Protein AF-A0A804HK70-F1 (afdb_monomer_lite)

pLDDT: mean 73.05, std 18.56, range [37.66, 95.44]

Secondary structure (DSSP, 8-state):
-------SSHHHHHHHHHHHHHHHHHHHHTTHHHHHHHHHHHHHHHHHHHHHHSSTTS------HHHHHHHHHHHHHHHHHHHHTT-HHHHHHHHHHTT---S-------

Radius of gyration: 32.71 Å; chains: 1; bounding box: 55×37×99 Å

Foldseek 3Di:
DDDPDPPPPPVVVVVVVVVVVVVVVVCVVVCVVVVVVVVVVVVVCCVVCCCVPVPPPPVPPPPDPVVVVVLLVVLVVVLVVCVVVVVVVCNVVSCVVSVVDPPDPPPPPD

Sequence (110 aa):
MMAQSNMFTVADVLSQDELRKKLYQTFKDRGILDTLKTQLRNQLIHELMHPVLSGELQPRSISVEGSSLLIGASNSLVADHLQRCGYEYSLSVFFPESGLAKEKVFLCIF

InterPro domains:
  IPR006594 LIS1 homology motif [PF16045] (75-101)
  IPR006594 LIS1 homology motif [PS50896] (75-102)
  IPR006594 LIS1 homology motif [SM00667] (70-102)
  IPR055289 Centriole and centriolar satellite OFD1 [PTHR39063] (11-106)

Structure (mmCIF, N/CA/C/O backbone):
data_AF-A0A804HK70-F1
#
_entry.id   AF-A0A804HK70-F1
#
loop_
_atom_site.group_PDB
_atom_site.id
_atom_site.type_symbol
_atom_site.label_atom_id
_atom_site.label_alt_id
_atom_site.label_comp_id
_atom_site.label_asym_id
_atom_site.label_entity_id
_atom_site.label_seq_id
_atom_site.pdbx_PDB_ins_code
_atom_site.Cartn_x
_atom_site.Cartn_y
_atom_site.Cartn_z
_atom_site.occupancy
_atom_site.B_iso_or_equiv
_atom_site.auth_seq_id
_atom_site.auth_comp_id
_atom_site.auth_asym_id
_atom_site.auth_atom_id
_atom_site.pdbx_PDB_model_num
ATOM 1 N N . MET A 1 1 ? -19.123 0.609 74.824 1.00 37.66 1 MET A N 1
ATOM 2 C CA . MET A 1 1 ? -19.585 -0.056 73.588 1.00 37.66 1 MET A CA 1
ATOM 3 C C . MET A 1 1 ? -20.020 1.035 72.625 1.00 37.66 1 MET A C 1
ATOM 5 O O . MET A 1 1 ? -20.977 1.730 72.930 1.00 37.66 1 MET A O 1
ATOM 9 N N . MET A 1 2 ? -19.285 1.256 71.536 1.00 44.25 2 MET A N 1
ATOM 10 C CA . MET A 1 2 ? -19.703 2.148 70.451 1.00 44.25 2 MET A CA 1
ATOM 11 C C . MET A 1 2 ? -19.715 1.332 69.165 1.00 44.25 2 MET A C 1
ATOM 13 O O . MET A 1 2 ? -18.677 0.841 68.739 1.00 44.25 2 MET A O 1
ATOM 17 N N . ALA A 1 3 ? -20.894 1.170 68.581 1.00 46.34 3 ALA A N 1
ATOM 18 C CA . ALA A 1 3 ? -21.064 0.697 67.216 1.00 46.34 3 ALA A CA 1
ATOM 19 C C . ALA A 1 3 ? -22.327 1.365 66.659 1.00 46.34 3 ALA A C 1
ATOM 21 O O . ALA A 1 3 ? -23.384 0.752 66.543 1.00 46.34 3 ALA A O 1
ATOM 22 N N . GLN A 1 4 ? -22.233 2.670 66.393 1.00 47.16 4 GLN A N 1
ATOM 23 C CA . GLN A 1 4 ? -23.234 3.378 65.602 1.00 47.16 4 GLN A CA 1
ATOM 24 C C . GLN A 1 4 ? -22.933 3.148 64.116 1.00 47.16 4 GLN A C 1
ATOM 26 O O . GLN A 1 4 ? -22.047 3.759 63.532 1.00 47.16 4 GLN A O 1
ATOM 31 N N . SER A 1 5 ? -23.672 2.190 63.552 1.00 46.16 5 SER A N 1
ATOM 32 C CA . SER A 1 5 ? -24.386 2.294 62.271 1.00 46.16 5 SER A CA 1
ATOM 33 C C . SER A 1 5 ? -23.682 3.001 61.101 1.00 46.16 5 SER A C 1
ATOM 35 O O . SER A 1 5 ? -23.912 4.176 60.832 1.00 46.16 5 SER A O 1
ATOM 37 N N . ASN A 1 6 ? -22.974 2.213 60.287 1.00 50.66 6 ASN A N 1
ATOM 38 C CA . ASN A 1 6 ? -22.518 2.564 58.936 1.00 50.66 6 ASN A CA 1
ATOM 39 C C . ASN A 1 6 ? -23.627 2.356 57.870 1.00 50.66 6 ASN A C 1
ATOM 41 O O . ASN A 1 6 ? -23.377 1.826 56.790 1.00 50.66 6 ASN A O 1
ATOM 45 N N . MET A 1 7 ? -24.880 2.714 58.181 1.00 48.75 7 MET A N 1
ATOM 46 C CA . MET A 1 7 ? -26.063 2.391 57.358 1.00 48.75 7 MET A CA 1
ATOM 47 C C . MET A 1 7 ? -26.587 3.580 56.533 1.00 48.75 7 MET A C 1
ATOM 49 O O . MET A 1 7 ? -27.767 3.632 56.206 1.00 48.75 7 MET A O 1
ATOM 53 N N . PHE A 1 8 ? -25.714 4.537 56.198 1.00 44.94 8 PHE A N 1
ATOM 54 C CA . PHE A 1 8 ? -26.095 5.755 55.469 1.00 44.94 8 PHE A CA 1
ATOM 55 C C . PHE A 1 8 ? -25.502 5.867 54.052 1.00 44.94 8 PHE A C 1
ATOM 57 O O . PHE A 1 8 ? -25.818 6.806 53.338 1.00 44.94 8 PHE A O 1
ATOM 64 N N . THR A 1 9 ? -24.672 4.922 53.595 1.00 51.09 9 THR A N 1
ATOM 65 C CA . THR A 1 9 ? -23.907 5.108 52.342 1.00 51.09 9 THR A CA 1
ATOM 66 C C . THR A 1 9 ? -24.331 4.217 51.173 1.00 51.09 9 THR A C 1
ATOM 68 O O . THR A 1 9 ? -24.044 4.551 50.031 1.00 51.09 9 THR A O 1
ATOM 71 N N . VAL A 1 10 ? -25.054 3.114 51.398 1.00 52.12 10 VAL A N 1
ATOM 72 C CA . VAL A 1 10 ? -25.438 2.188 50.307 1.00 52.12 10 VAL A CA 1
ATOM 73 C C . VAL A 1 10 ? -26.680 2.670 49.540 1.00 52.12 10 VAL A C 1
ATOM 75 O O . VAL A 1 10 ? -26.765 2.482 48.330 1.00 52.12 10 VAL A O 1
ATOM 78 N N . ALA A 1 11 ? -27.621 3.344 50.208 1.00 51.16 11 ALA A N 1
ATOM 79 C CA . ALA A 1 11 ? -28.833 3.872 49.571 1.00 51.16 11 ALA A CA 1
ATOM 80 C C . ALA A 1 11 ? -28.549 5.068 48.640 1.00 51.16 11 ALA A C 1
ATOM 82 O O . ALA A 1 11 ? -29.192 5.216 47.603 1.00 51.16 11 ALA A O 1
ATOM 83 N N . ASP A 1 12 ? -27.552 5.886 48.979 1.00 54.28 12 ASP A N 1
ATOM 84 C CA . ASP A 1 12 ? -27.171 7.065 48.195 1.00 54.28 12 ASP A CA 1
ATOM 85 C C . ASP A 1 12 ? -26.448 6.683 46.888 1.00 54.28 12 ASP A C 1
ATOM 87 O O . ASP A 1 12 ? -26.684 7.263 45.830 1.00 54.28 12 ASP A O 1
ATOM 91 N N . VAL A 1 13 ? -25.653 5.607 46.918 1.00 56.66 13 VAL A N 1
ATOM 92 C CA . VAL A 1 13 ? -24.987 5.046 45.728 1.00 56.66 13 VAL A CA 1
ATOM 93 C C . VAL A 1 13 ? -26.004 4.426 44.758 1.00 56.66 13 VAL A C 1
ATOM 95 O O . VAL A 1 13 ? -25.899 4.633 43.548 1.00 56.66 13 VAL A O 1
ATOM 98 N N . LEU A 1 14 ? -27.033 3.735 45.273 1.00 55.62 14 LEU A N 1
ATOM 99 C CA . LEU A 1 14 ? -28.134 3.211 44.450 1.00 55.62 14 LEU A CA 1
ATOM 100 C C . LEU A 1 14 ? -28.946 4.346 43.793 1.00 55.62 14 LEU A C 1
ATOM 102 O O . LEU A 1 14 ? -29.265 4.258 42.607 1.00 55.62 14 LEU A O 1
ATOM 106 N N . SER A 1 15 ? -29.194 5.442 44.521 1.00 75.25 15 SER A N 1
ATOM 107 C CA . SER A 1 15 ? -29.838 6.665 44.009 1.00 75.25 15 SER A CA 1
ATOM 108 C C . SER A 1 15 ? -29.015 7.342 42.901 1.00 75.25 15 SER A C 1
ATOM 110 O O . SER A 1 15 ? -29.552 7.750 41.866 1.00 75.25 15 SER A O 1
ATOM 112 N N . GLN A 1 16 ? -27.689 7.405 43.060 1.00 82.25 16 GLN A N 1
ATOM 113 C CA . GLN A 1 16 ? -26.795 7.983 42.057 1.00 82.25 16 GLN A CA 1
ATOM 114 C C . GLN A 1 16 ? -26.768 7.162 40.760 1.00 82.25 16 GLN A C 1
ATOM 116 O O . GLN A 1 16 ? -26.786 7.737 39.668 1.00 82.25 16 GLN A O 1
ATOM 121 N N . ASP A 1 17 ? -26.744 5.832 40.850 1.00 83.75 17 ASP A N 1
ATOM 122 C CA . ASP A 1 17 ? -26.769 4.965 39.668 1.00 83.75 17 ASP A CA 1
ATOM 123 C C . ASP A 1 17 ? -28.125 4.977 38.956 1.00 83.75 17 ASP A C 1
ATOM 125 O O . ASP A 1 17 ? -28.170 4.962 37.722 1.00 83.75 17 ASP A O 1
ATOM 129 N N . GLU A 1 18 ? -29.233 5.073 39.690 1.00 82.44 18 GLU A N 1
ATOM 130 C CA . GLU A 1 18 ? -30.555 5.293 39.095 1.00 82.44 18 GLU A CA 1
ATOM 131 C C . GLU A 1 18 ? -30.644 6.646 38.386 1.00 82.44 18 GLU A C 1
ATOM 133 O O . GLU A 1 18 ? -31.132 6.721 37.253 1.00 82.44 18 GLU A O 1
ATOM 138 N N . LEU A 1 19 ? -30.105 7.706 38.992 1.00 84.31 19 LEU A N 1
ATOM 139 C CA . LEU A 1 19 ? -30.024 9.024 38.369 1.00 84.31 19 LEU A CA 1
ATOM 140 C C . LEU A 1 19 ? -29.171 8.991 37.092 1.00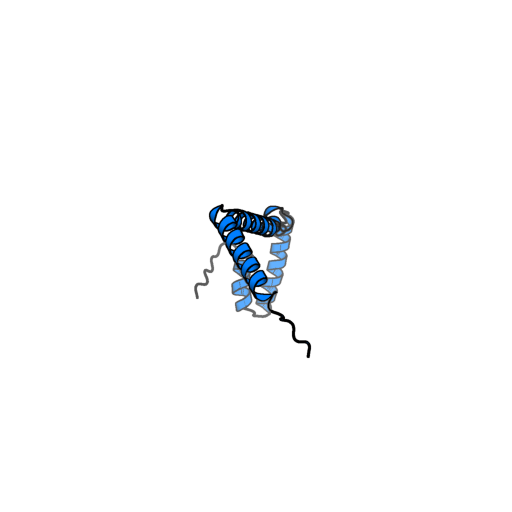 84.31 19 LEU A C 1
ATOM 142 O O . LEU A 1 19 ? -29.598 9.514 36.059 1.00 84.31 19 LEU A O 1
ATOM 146 N N . ARG A 1 20 ? -28.006 8.330 37.124 1.00 85.44 20 ARG A N 1
ATOM 147 C CA . ARG A 1 20 ? -27.143 8.121 35.945 1.00 85.44 20 ARG A CA 1
ATOM 148 C C . ARG A 1 20 ? -27.881 7.375 34.838 1.00 85.44 20 ARG A C 1
ATOM 150 O O . ARG A 1 20 ? -27.842 7.809 33.686 1.00 85.44 20 ARG A O 1
ATOM 157 N N . LYS A 1 21 ? -28.593 6.295 35.175 1.00 88.31 21 LYS A N 1
ATOM 158 C CA . LYS A 1 21 ? -29.408 5.529 34.218 1.00 88.31 21 LYS A CA 1
ATOM 159 C C . LYS A 1 21 ? -30.516 6.388 33.616 1.00 88.31 21 LYS A C 1
ATOM 161 O O . LYS A 1 21 ? -30.704 6.363 32.403 1.00 88.31 21 LYS A O 1
ATOM 166 N N . LYS A 1 22 ? -31.209 7.191 34.428 1.00 87.06 22 LYS A N 1
ATOM 167 C CA . LYS A 1 22 ? -32.295 8.070 33.971 1.00 87.06 22 LYS A CA 1
ATOM 168 C C . LYS A 1 22 ? -31.788 9.202 33.076 1.00 87.06 22 LYS A C 1
ATOM 170 O O . LYS A 1 22 ? -32.418 9.503 32.063 1.00 87.06 22 LYS A O 1
ATOM 175 N N . LEU A 1 23 ? -30.634 9.787 33.400 1.00 87.50 23 LEU A N 1
ATOM 176 C CA . LEU A 1 23 ? -29.942 10.760 32.550 1.00 87.50 23 LEU A CA 1
ATOM 177 C C . LEU A 1 23 ? -29.531 10.132 31.220 1.00 87.50 23 LEU A C 1
ATOM 179 O O . LEU A 1 23 ? -29.870 10.672 30.171 1.00 87.50 23 LEU A O 1
ATOM 183 N N . TYR A 1 24 ? -28.872 8.971 31.250 1.00 86.88 24 TYR A N 1
ATOM 184 C CA . TYR A 1 24 ? -28.475 8.251 30.039 1.00 86.88 24 TYR A CA 1
ATOM 185 C C . TYR A 1 24 ? -29.681 7.916 29.157 1.00 86.88 24 TYR A C 1
ATOM 187 O O . TYR A 1 24 ? -29.648 8.159 27.953 1.00 86.88 24 TYR A O 1
ATOM 195 N N . GLN A 1 25 ? -30.770 7.434 29.760 1.00 87.06 25 GLN A N 1
ATOM 196 C CA . GLN A 1 25 ? -32.010 7.144 29.051 1.00 87.06 25 GLN A CA 1
ATOM 197 C C . GLN A 1 25 ? -32.617 8.414 28.446 1.00 87.06 25 GLN A C 1
ATOM 199 O O . GLN A 1 25 ? -32.956 8.422 27.272 1.00 87.06 25 GLN A O 1
ATOM 204 N N . THR A 1 26 ? -32.635 9.526 29.183 1.00 88.12 26 THR A N 1
ATOM 205 C CA . THR A 1 26 ? -33.122 10.818 28.670 1.00 88.12 26 THR A CA 1
ATOM 206 C C . THR A 1 26 ? -32.269 11.328 27.504 1.00 88.12 26 THR A C 1
ATOM 208 O O . THR A 1 26 ? -32.806 11.830 26.518 1.00 88.12 26 THR A O 1
ATOM 211 N N . PHE A 1 27 ? -30.941 11.193 27.579 1.00 88.12 27 PHE A N 1
ATOM 212 C CA . PHE A 1 27 ? -30.033 11.552 26.484 1.00 88.12 27 PHE A CA 1
ATOM 213 C C . PHE A 1 27 ? -30.196 10.637 25.265 1.00 88.12 27 PHE A C 1
ATOM 215 O O . PHE A 1 27 ? -30.039 11.096 24.131 1.00 88.12 27 PHE A O 1
ATOM 222 N N . LYS A 1 28 ? -30.532 9.364 25.491 1.00 87.81 28 LYS A N 1
ATOM 223 C CA . LYS A 1 28 ? -30.853 8.393 24.445 1.00 87.81 28 LYS A CA 1
ATOM 224 C C . LYS A 1 28 ? -32.183 8.723 23.765 1.00 87.81 28 LYS A C 1
ATOM 226 O O . LYS A 1 28 ? -32.210 8.849 22.549 1.00 87.81 28 LYS A O 1
ATOM 231 N N . ASP A 1 29 ? -33.243 8.949 24.537 1.00 88.12 29 ASP A N 1
ATOM 232 C CA . ASP A 1 29 ? -34.589 9.245 24.027 1.00 88.12 29 ASP A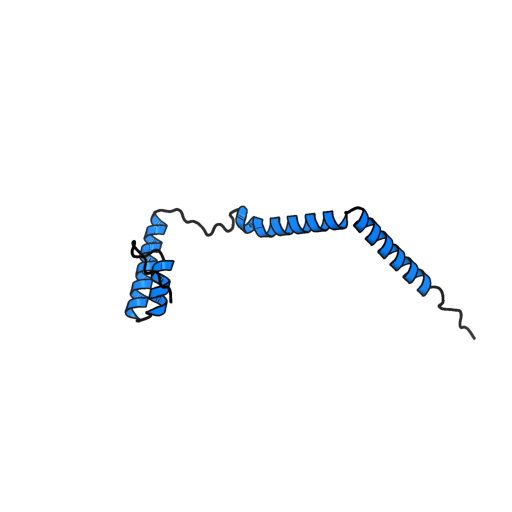 CA 1
ATOM 233 C C . ASP A 1 29 ? -34.641 10.584 23.279 1.00 88.12 29 ASP A C 1
ATOM 235 O O . ASP A 1 29 ? -35.367 10.732 22.300 1.00 88.12 29 ASP A O 1
ATOM 239 N N . ARG A 1 30 ? -33.827 11.562 23.700 1.00 88.56 30 ARG A N 1
ATOM 240 C CA . ARG A 1 30 ? -33.670 12.849 23.004 1.00 88.56 30 ARG A CA 1
ATOM 241 C C . ARG A 1 30 ? -32.737 12.788 21.785 1.00 88.56 30 ARG A C 1
ATOM 243 O O . ARG A 1 30 ? -32.537 13.817 21.147 1.00 88.56 30 ARG A O 1
ATOM 250 N N . GLY A 1 31 ? -32.125 11.639 21.478 1.00 86.12 31 GLY A N 1
ATOM 251 C CA . GLY A 1 31 ? -31.217 11.474 20.331 1.00 86.12 31 GLY A CA 1
ATOM 252 C C . GLY A 1 31 ? -29.867 12.195 20.462 1.00 86.12 31 GLY A C 1
ATOM 253 O O . GLY A 1 31 ? -29.125 12.333 19.486 1.00 86.12 31 GLY A O 1
ATOM 254 N N . ILE A 1 32 ? -29.510 12.650 21.668 1.00 91.12 32 ILE A N 1
ATOM 255 C CA . ILE A 1 32 ? -28.249 13.362 21.934 1.00 91.12 32 ILE A CA 1
ATOM 256 C C . ILE A 1 32 ? -27.066 12.404 21.773 1.00 91.12 32 ILE A C 1
ATOM 258 O O . ILE A 1 32 ? -26.048 12.771 21.188 1.00 91.12 32 ILE A O 1
ATOM 262 N N . LEU A 1 33 ? -27.220 11.153 22.220 1.00 89.00 33 LEU A N 1
ATOM 263 C CA . LEU A 1 33 ? -26.200 10.120 22.023 1.00 89.00 33 LEU A CA 1
ATOM 264 C C . LEU A 1 33 ? -25.963 9.819 20.541 1.00 89.00 33 LEU A C 1
ATOM 266 O O . LEU A 1 33 ? -24.823 9.609 20.141 1.00 89.00 33 LEU A O 1
ATOM 270 N N . ASP A 1 34 ? -27.009 9.808 19.719 1.00 89.44 34 ASP A N 1
ATOM 271 C CA . ASP A 1 34 ? -26.875 9.530 18.286 1.00 89.44 34 ASP A CA 1
ATOM 272 C C . ASP A 1 34 ? -26.279 10.715 17.526 1.00 89.44 34 ASP A C 1
ATOM 274 O O . ASP A 1 34 ? -25.443 10.527 16.638 1.00 89.44 34 ASP A O 1
ATOM 278 N N . THR A 1 35 ? -26.602 11.938 17.949 1.00 90.50 35 THR A N 1
ATOM 279 C CA . THR A 1 35 ? -25.947 13.156 17.453 1.00 90.50 35 THR A CA 1
ATOM 280 C C . THR A 1 35 ? -24.456 13.145 17.791 1.00 90.50 35 THR A C 1
ATOM 282 O O . THR A 1 35 ? -23.628 13.365 16.909 1.00 90.50 35 THR A O 1
ATOM 285 N N . LEU A 1 36 ? -24.095 12.803 19.033 1.00 89.12 36 LEU A N 1
ATOM 286 C CA . LEU A 1 36 ? -22.700 12.725 19.473 1.00 89.12 36 LEU A CA 1
ATOM 287 C C . LEU A 1 36 ? -21.918 11.639 18.718 1.00 89.12 36 LEU A C 1
ATOM 289 O O . LEU A 1 36 ? -20.818 11.898 18.234 1.00 89.12 36 LEU A O 1
ATOM 293 N N . LYS A 1 37 ? -22.495 10.440 18.554 1.00 90.25 37 LYS A N 1
ATOM 294 C CA . LYS A 1 37 ? -21.897 9.371 17.732 1.00 90.25 37 LYS A CA 1
ATOM 295 C C . LYS A 1 37 ? -21.664 9.833 16.295 1.00 90.25 37 LYS A C 1
ATOM 297 O O . LYS A 1 37 ? -20.616 9.547 15.723 1.00 90.25 37 LYS A O 1
ATOM 302 N N . THR A 1 38 ? -22.632 10.540 15.716 1.00 92.75 38 THR A N 1
ATOM 303 C CA . THR A 1 38 ? -22.535 11.058 14.347 1.00 92.75 38 THR A CA 1
ATOM 304 C C . THR A 1 38 ? -21.438 12.115 14.235 1.00 92.75 38 THR A C 1
ATOM 306 O O . THR A 1 38 ? -20.645 12.062 13.300 1.00 92.75 38 THR A O 1
ATOM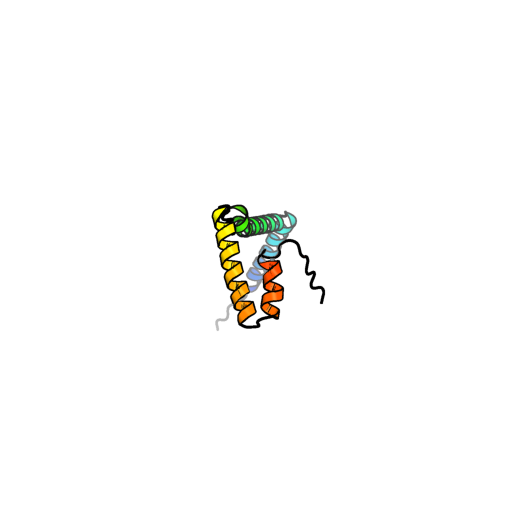 309 N N . GLN A 1 39 ? -21.327 13.026 15.208 1.00 91.19 39 GLN A N 1
ATOM 310 C CA . GLN A 1 39 ? -20.251 14.020 15.261 1.00 91.19 39 GLN A CA 1
ATOM 311 C C . GLN A 1 39 ? -18.869 13.368 15.355 1.00 91.19 39 GLN A C 1
ATOM 313 O O . GLN A 1 39 ? -17.988 13.722 14.578 1.00 91.19 39 GLN A O 1
ATOM 318 N N . LEU A 1 40 ? -18.695 12.380 16.238 1.00 90.75 40 LEU A N 1
ATOM 319 C CA . LEU A 1 40 ? -17.434 11.642 16.369 1.00 90.75 40 LEU A CA 1
ATOM 320 C C . LEU A 1 40 ? -17.086 10.877 15.091 1.00 90.75 40 LEU A C 1
ATOM 322 O O . LEU A 1 40 ? -15.951 10.932 14.629 1.00 90.75 40 LEU A O 1
ATOM 326 N N . ARG A 1 41 ? -18.067 10.204 14.477 1.00 89.38 41 ARG A N 1
ATOM 327 C CA . ARG A 1 41 ? -17.872 9.524 13.193 1.00 89.38 41 ARG A CA 1
ATOM 328 C C . ARG A 1 41 ? -17.447 10.512 12.107 1.00 89.38 41 ARG 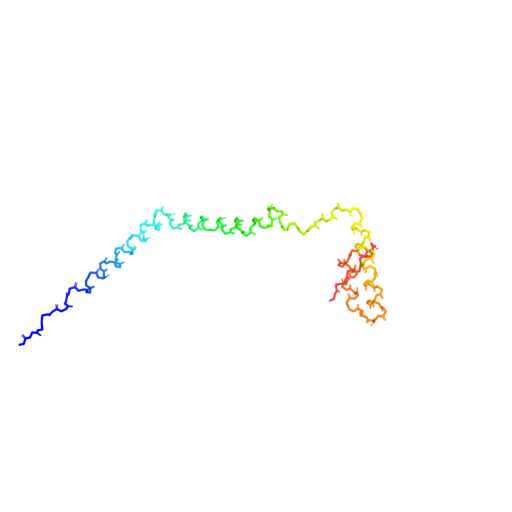A C 1
ATOM 330 O O . ARG A 1 41 ? -16.536 10.208 11.349 1.00 89.38 41 ARG A O 1
ATOM 337 N N . ASN A 1 42 ? -18.089 11.674 12.025 1.00 87.50 42 ASN A N 1
ATOM 338 C CA . ASN A 1 42 ? -17.760 12.686 11.025 1.00 87.50 42 ASN A CA 1
ATOM 339 C C . ASN A 1 42 ? -16.378 13.302 11.267 1.00 87.50 42 ASN A C 1
ATOM 341 O O . ASN A 1 42 ? -15.660 13.521 10.298 1.00 87.50 42 ASN A O 1
ATOM 345 N N . GLN A 1 43 ? -15.982 13.528 12.524 1.00 86.62 43 GLN A N 1
ATOM 346 C CA . GLN A 1 43 ? -14.624 13.964 12.862 1.00 86.62 43 GLN A CA 1
ATOM 347 C C . GLN A 1 43 ? -13.591 12.910 12.477 1.00 86.62 43 GLN A C 1
ATOM 349 O O . GLN A 1 43 ? -12.625 13.243 11.806 1.00 86.62 43 GLN A O 1
ATOM 354 N N . LEU A 1 44 ? -13.835 11.637 12.793 1.00 84.56 44 LEU A N 1
ATOM 355 C CA . LEU A 1 44 ? -12.932 10.550 12.425 1.00 84.56 44 LEU A CA 1
ATOM 356 C C . LEU A 1 44 ? -12.816 10.396 10.904 1.00 84.56 44 LEU A C 1
ATOM 358 O O . LEU A 1 44 ? -11.718 10.243 10.385 1.00 84.56 44 LEU A O 1
ATOM 362 N N . ILE A 1 45 ? -13.933 10.461 10.173 1.00 84.31 45 ILE A N 1
ATOM 363 C CA . ILE A 1 45 ? -13.916 10.446 8.704 1.00 84.31 45 ILE A CA 1
ATOM 364 C C . ILE A 1 45 ? -13.146 11.657 8.186 1.00 84.31 45 ILE A C 1
ATOM 366 O O . ILE A 1 45 ? -12.318 11.492 7.302 1.00 84.31 45 ILE A O 1
ATOM 370 N N . HIS A 1 46 ? -13.377 12.851 8.731 1.00 79.06 46 HIS A N 1
ATOM 371 C CA . HIS A 1 46 ? -12.643 14.043 8.330 1.00 79.06 46 HIS A CA 1
ATOM 372 C C . HIS A 1 46 ? -11.145 13.878 8.595 1.00 79.06 46 HIS A C 1
ATOM 374 O O . HIS A 1 46 ? -10.367 14.042 7.674 1.00 79.06 46 HIS A O 1
ATOM 380 N N . GLU A 1 47 ? -10.725 13.476 9.791 1.00 75.69 47 GLU A N 1
ATOM 381 C CA . GLU A 1 47 ? -9.315 13.257 10.136 1.00 75.69 47 GLU A CA 1
ATOM 382 C C . GLU A 1 47 ? -8.652 12.147 9.314 1.00 75.69 47 GLU A C 1
ATOM 384 O O . GLU A 1 47 ? -7.490 12.280 8.946 1.00 75.69 47 GLU A O 1
ATOM 389 N N . LEU A 1 48 ? -9.374 11.073 8.982 1.00 73.44 48 LEU A N 1
ATOM 390 C CA . LEU A 1 48 ? -8.856 9.983 8.149 1.00 73.44 48 LEU A CA 1
ATOM 391 C C . LEU A 1 48 ? -8.865 10.317 6.652 1.00 73.44 48 LEU A C 1
ATOM 393 O O . LEU A 1 48 ? -8.015 9.825 5.912 1.00 73.44 48 LEU A O 1
ATOM 397 N N . MET A 1 49 ? -9.809 11.138 6.187 1.00 67.56 49 MET A N 1
ATOM 398 C CA . MET A 1 49 ? -9.908 11.551 4.785 1.00 67.56 49 MET A CA 1
ATOM 399 C C . MET A 1 49 ? -9.143 12.838 4.482 1.00 67.56 49 MET A C 1
ATOM 401 O O . MET A 1 49 ? -8.814 13.056 3.325 1.00 67.56 49 MET A O 1
ATOM 405 N N . HIS A 1 50 ? -8.803 13.670 5.468 1.00 59.53 50 HIS A N 1
A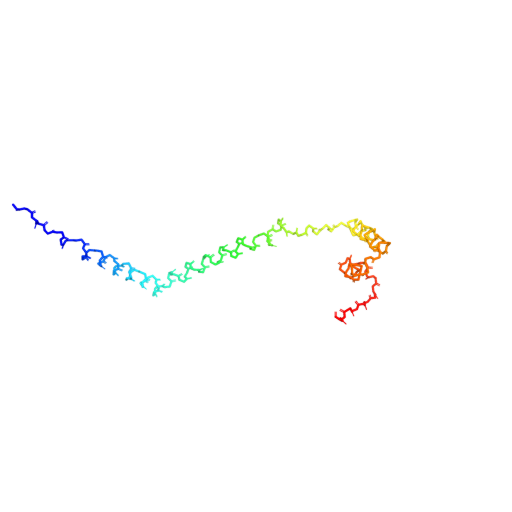TOM 406 C CA . HIS A 1 50 ? -7.981 14.870 5.276 1.00 59.53 50 HIS A CA 1
ATOM 407 C C . HIS A 1 50 ? -6.577 14.536 4.722 1.00 59.53 50 HIS A C 1
ATOM 409 O O . HIS A 1 50 ? -6.147 15.216 3.800 1.00 59.53 50 HIS A O 1
ATOM 415 N N . PRO A 1 51 ? -5.885 13.449 5.125 1.00 56.47 51 PRO A N 1
ATOM 416 C CA . PRO A 1 51 ? -4.661 12.996 4.456 1.00 56.47 51 PRO A CA 1
ATOM 417 C C . PRO A 1 51 ? -4.871 12.607 2.983 1.00 56.47 51 PRO A C 1
ATOM 419 O O . PRO A 1 51 ? -3.969 12.780 2.168 1.00 56.47 51 PRO A O 1
ATOM 422 N N . VAL A 1 52 ? -6.058 12.092 2.639 1.00 51.72 52 VAL A N 1
ATOM 423 C CA . VAL A 1 52 ? -6.400 11.584 1.296 1.00 51.72 52 VAL A CA 1
ATOM 424 C C . VAL A 1 52 ? -6.945 12.691 0.378 1.00 51.72 52 VAL A C 1
ATOM 426 O O . VAL A 1 52 ? -6.738 12.640 -0.830 1.00 51.72 52 VAL A O 1
ATOM 429 N N . LEU A 1 53 ? -7.622 13.704 0.931 1.00 53.75 53 LEU A N 1
ATOM 430 C CA . LEU A 1 53 ? -8.299 14.779 0.192 1.00 53.75 53 LEU A CA 1
ATOM 431 C C . LEU A 1 53 ? -7.568 16.129 0.253 1.00 53.75 53 LEU A C 1
ATOM 433 O O . LEU A 1 53 ? -7.675 16.902 -0.695 1.00 53.75 53 LEU A O 1
ATOM 437 N N . SER A 1 54 ? -6.799 16.416 1.310 1.00 52.44 54 SER A N 1
ATOM 438 C CA . SER A 1 54 ? -6.038 17.675 1.441 1.00 52.44 54 SER A CA 1
ATOM 439 C C . SER A 1 54 ? -4.679 17.642 0.740 1.00 52.44 54 SER A C 1
ATOM 441 O O . SER A 1 54 ? -3.898 18.582 0.850 1.00 52.44 54 SER A O 1
ATOM 443 N N . GLY A 1 55 ? -4.391 16.587 -0.024 1.00 49.28 55 GLY A N 1
ATOM 444 C CA . GLY A 1 55 ? -3.285 16.565 -0.978 1.00 49.28 55 GLY A CA 1
ATOM 445 C C . GLY A 1 55 ? -1.873 16.501 -0.387 1.00 49.28 55 GLY A C 1
ATOM 446 O O . GLY A 1 55 ? -0.918 16.450 -1.158 1.00 49.28 55 GLY A O 1
ATOM 447 N N . GLU A 1 56 ? -1.709 16.434 0.938 1.00 50.78 56 GLU A N 1
ATOM 448 C CA . GLU A 1 56 ? -0.394 16.210 1.565 1.00 50.78 56 GLU A CA 1
ATOM 449 C C . GLU A 1 56 ? 0.118 14.772 1.396 1.00 50.78 56 GLU A C 1
ATOM 451 O O . GLU A 1 56 ? 1.321 14.539 1.486 1.00 50.78 56 GLU A O 1
ATOM 456 N N . LEU A 1 57 ? -0.764 13.827 1.056 1.00 48.34 57 LEU A N 1
ATOM 457 C CA . LEU A 1 57 ? -0.406 12.515 0.517 1.00 48.34 57 LEU A CA 1
ATOM 458 C C . LEU A 1 57 ? -1.117 12.266 -0.814 1.00 48.34 57 LEU A C 1
ATOM 460 O O . LEU A 1 57 ? -1.648 11.183 -1.053 1.00 48.34 57 LEU A O 1
ATOM 464 N N . GLN A 1 58 ? -1.080 13.235 -1.736 1.00 43.22 58 GLN A N 1
ATOM 465 C CA . GLN A 1 58 ? -1.035 12.793 -3.127 1.00 43.22 58 GLN A CA 1
ATOM 466 C C . GLN A 1 58 ? 0.205 11.896 -3.231 1.00 43.22 58 GLN A C 1
ATOM 468 O O . GLN A 1 58 ? 1.291 12.378 -2.888 1.00 43.22 58 GLN A O 1
ATOM 473 N N . PRO A 1 59 ? 0.106 10.619 -3.659 1.00 48.50 59 PRO A N 1
ATOM 474 C CA . PRO A 1 59 ? 1.293 9.902 -4.102 1.00 48.50 59 PRO A CA 1
ATOM 475 C C . PRO A 1 59 ? 1.844 10.800 -5.182 1.00 48.50 59 PRO A C 1
ATOM 477 O O . PRO A 1 59 ? 1.164 10.935 -6.192 1.00 48.50 59 PRO A O 1
ATOM 480 N N . ARG A 1 60 ? 2.928 11.537 -4.883 1.00 46.12 60 ARG A N 1
ATOM 481 C CA . ARG A 1 60 ? 3.406 12.683 -5.658 1.00 46.12 60 ARG A CA 1
ATOM 482 C C . ARG A 1 60 ? 3.273 12.283 -7.110 1.00 46.12 60 ARG A C 1
ATOM 484 O O . ARG A 1 60 ? 4.083 11.503 -7.605 1.00 46.12 60 ARG A O 1
ATOM 491 N N . SER A 1 61 ? 2.195 12.719 -7.758 1.00 50.66 61 SER A N 1
ATOM 492 C CA . SER A 1 61 ? 1.976 12.407 -9.150 1.00 50.66 61 SER A CA 1
ATOM 493 C C . SER A 1 61 ? 2.914 13.401 -9.769 1.00 50.66 61 SER A C 1
ATOM 495 O O . SER A 1 61 ? 2.569 14.570 -9.953 1.00 50.66 61 SER A O 1
ATOM 497 N N . ILE A 1 62 ? 4.172 12.982 -9.886 1.00 50.69 62 ILE A N 1
ATOM 498 C CA . ILE A 1 62 ? 5.211 13.712 -10.569 1.00 50.69 62 ILE A CA 1
ATOM 499 C C . ILE A 1 62 ? 4.726 13.701 -12.01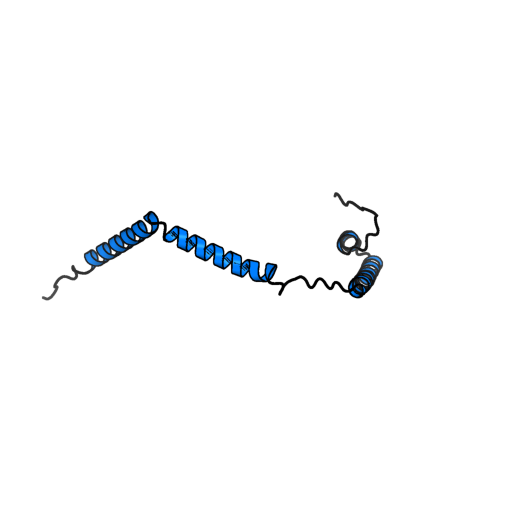6 1.00 50.69 62 ILE A C 1
ATOM 501 O O . ILE A 1 62 ? 5.160 12.879 -12.811 1.00 50.69 62 ILE A O 1
ATOM 505 N N . SER A 1 63 ? 3.763 14.566 -12.335 1.00 57.25 63 SER A N 1
ATOM 506 C CA . SER A 1 63 ? 3.405 14.941 -13.689 1.00 57.25 63 SER A CA 1
ATOM 507 C C . SER A 1 63 ? 4.556 15.800 -14.172 1.00 57.25 63 SER A C 1
ATOM 509 O O . SER A 1 63 ? 4.514 17.026 -14.166 1.00 57.25 63 SER A O 1
ATOM 511 N N . VAL A 1 64 ? 5.652 15.125 -14.467 1.00 50.00 64 VAL A N 1
ATOM 512 C CA . VAL A 1 64 ? 6.803 15.677 -15.144 1.00 50.00 64 VAL A CA 1
ATOM 513 C C . VAL A 1 64 ? 7.004 14.683 -16.262 1.00 50.00 64 VAL A C 1
ATOM 515 O O . VAL A 1 64 ? 7.345 13.543 -16.001 1.00 50.00 64 VAL A O 1
ATOM 518 N N . GLU A 1 65 ? 6.780 15.066 -17.508 1.00 54.56 65 GLU A N 1
ATOM 519 C CA . GLU A 1 65 ? 7.070 14.219 -18.673 1.00 54.56 65 GLU A CA 1
ATOM 520 C C . GLU A 1 65 ? 8.455 13.519 -18.566 1.00 54.56 65 GLU A C 1
ATOM 522 O O . GLU A 1 65 ? 8.645 12.385 -18.998 1.00 54.56 65 GLU A O 1
ATOM 527 N N . GLY A 1 66 ? 9.423 14.169 -17.898 1.00 55.03 66 GLY A N 1
ATOM 528 C CA . GLY A 1 66 ? 10.739 13.615 -17.561 1.00 55.03 66 GLY A CA 1
ATOM 529 C C . GLY A 1 66 ? 10.760 12.531 -16.471 1.00 55.03 66 GLY A C 1
ATOM 530 O O . GLY A 1 66 ? 11.631 11.665 -16.509 1.00 55.03 66 GLY A O 1
ATOM 531 N N . SER A 1 67 ? 9.813 12.514 -15.528 1.00 65.50 67 SER A N 1
ATOM 532 C CA . SER A 1 67 ? 9.663 11.424 -14.554 1.00 65.50 67 SER A CA 1
ATOM 533 C C . SER A 1 67 ? 9.184 10.149 -15.235 1.00 65.50 67 SER A C 1
ATOM 535 O O . SER A 1 67 ? 9.679 9.089 -14.891 1.00 65.50 67 SER A O 1
ATOM 537 N N . SER A 1 68 ? 8.319 10.230 -16.252 1.00 73.88 68 SER A N 1
ATOM 538 C CA . SER A 1 68 ? 7.865 9.045 -16.989 1.00 73.88 68 SER A CA 1
ATOM 539 C C . SER A 1 68 ? 9.014 8.353 -17.727 1.00 73.88 68 SER A C 1
ATOM 541 O O . SER A 1 68 ? 9.093 7.126 -17.718 1.00 73.88 68 SER A O 1
ATOM 543 N N . LEU A 1 69 ? 9.922 9.120 -18.343 1.00 81.31 69 LEU A N 1
ATOM 544 C CA . LEU A 1 69 ? 11.113 8.562 -18.995 1.00 81.31 69 LEU A CA 1
ATOM 545 C C . LEU A 1 69 ? 12.105 7.992 -17.980 1.00 81.31 69 LEU A C 1
ATOM 547 O O . LEU A 1 69 ? 12.632 6.903 -18.197 1.00 81.31 69 LEU A O 1
ATOM 551 N N . LEU A 1 70 ? 12.338 8.694 -16.867 1.00 85.12 70 LEU A N 1
ATOM 552 C CA . LEU A 1 70 ? 13.201 8.201 -15.792 1.00 85.12 70 LEU A CA 1
ATOM 553 C C . LEU A 1 70 ? 12.632 6.929 -15.158 1.00 85.12 70 LEU A C 1
ATOM 555 O O . LEU A 1 70 ? 13.369 5.967 -14.993 1.00 85.12 70 LEU A O 1
ATOM 559 N N . ILE A 1 71 ? 11.329 6.885 -14.883 1.00 85.12 71 ILE A N 1
ATOM 560 C CA . ILE A 1 71 ? 10.628 5.708 -14.357 1.00 85.12 71 ILE A CA 1
ATOM 561 C C . ILE A 1 71 ? 10.721 4.553 -15.358 1.00 85.12 71 ILE A C 1
ATOM 563 O O . ILE A 1 71 ? 11.084 3.448 -14.970 1.00 85.12 71 ILE A O 1
ATOM 567 N N . GLY A 1 72 ? 10.491 4.796 -16.652 1.00 85.81 72 GLY A N 1
ATOM 568 C CA . GLY A 1 72 ? 10.648 3.772 -17.689 1.00 85.81 72 GLY A CA 1
ATOM 569 C C . GLY A 1 72 ? 12.081 3.235 -17.794 1.00 85.81 72 GLY A C 1
ATOM 570 O O . GLY A 1 72 ? 12.283 2.023 -17.897 1.00 85.81 72 GLY A O 1
ATOM 571 N N . ALA A 1 73 ? 13.085 4.113 -17.716 1.00 89.62 73 ALA A N 1
ATOM 572 C CA . ALA A 1 73 ? 14.496 3.730 -17.726 1.00 89.62 73 ALA A CA 1
ATOM 573 C C . ALA A 1 73 ? 14.885 2.942 -16.464 1.00 89.62 73 ALA A C 1
ATOM 575 O O . ALA A 1 73 ? 15.505 1.885 -16.570 1.00 89.62 73 ALA A O 1
ATOM 576 N N . SER A 1 74 ? 14.473 3.404 -15.280 1.00 91.06 74 SER A N 1
ATOM 577 C CA . SER A 1 74 ? 14.682 2.705 -14.008 1.00 91.06 74 SER A CA 1
ATOM 578 C C . SER A 1 74 ? 14.026 1.327 -14.009 1.00 91.06 74 SER A C 1
ATOM 580 O O . SER A 1 74 ? 14.683 0.343 -13.676 1.00 91.06 74 SER A O 1
ATOM 582 N N . ASN A 1 75 ? 12.772 1.230 -14.455 1.00 92.25 75 ASN A N 1
ATOM 583 C CA . ASN A 1 75 ? 12.066 -0.044 -14.546 1.00 92.25 75 ASN A CA 1
ATOM 584 C C . ASN A 1 75 ? 12.769 -0.988 -15.533 1.00 92.25 75 ASN A C 1
ATOM 586 O O . ASN A 1 75 ? 12.902 -2.176 -15.250 1.00 92.25 75 ASN A O 1
ATOM 590 N N . SER A 1 76 ? 13.291 -0.471 -16.650 1.00 90.12 76 SER A N 1
ATOM 591 C CA . SER A 1 76 ? 14.038 -1.277 -17.627 1.00 90.12 76 SER A CA 1
ATOM 592 C C . SER A 1 76 ? 15.334 -1.856 -17.047 1.00 90.12 76 SER A C 1
ATOM 594 O O . SER A 1 76 ? 15.651 -3.014 -17.311 1.00 90.12 76 SER A O 1
ATOM 596 N N . LEU A 1 77 ? 16.065 -1.089 -16.227 1.00 94.00 77 LEU A N 1
ATOM 597 C CA . LEU A 1 77 ? 17.266 -1.581 -15.536 1.00 94.00 77 LEU A CA 1
ATOM 598 C C . LEU A 1 77 ? 16.937 -2.709 -14.550 1.00 94.00 77 LEU A C 1
ATOM 600 O O . LEU A 1 77 ? 17.663 -3.699 -14.476 1.00 94.00 77 LEU A O 1
ATOM 604 N N . VAL A 1 78 ? 15.833 -2.576 -13.810 1.00 93.69 78 VAL A N 1
ATOM 605 C CA . VAL A 1 78 ? 15.368 -3.618 -12.884 1.00 93.69 78 VAL A CA 1
ATOM 606 C C . VAL A 1 78 ? 14.956 -4.876 -13.651 1.00 93.69 78 VAL A C 1
ATOM 608 O O . VAL A 1 78 ? 15.370 -5.969 -13.275 1.00 93.69 78 VAL A O 1
ATOM 611 N N . ALA A 1 79 ? 14.211 -4.740 -14.752 1.00 90.75 79 ALA A N 1
ATOM 612 C CA . ALA A 1 79 ? 13.803 -5.874 -15.582 1.00 90.75 79 ALA A CA 1
ATOM 613 C C . ALA A 1 79 ? 15.006 -6.638 -16.171 1.00 90.75 79 ALA A C 1
ATOM 615 O O . ALA A 1 79 ? 15.042 -7.866 -16.093 1.00 90.75 79 ALA A O 1
ATOM 616 N N . ASP A 1 80 ? 16.015 -5.929 -16.694 1.00 92.75 80 ASP A N 1
ATOM 617 C CA . ASP A 1 80 ? 17.256 -6.538 -17.203 1.00 92.75 80 ASP A CA 1
ATOM 618 C C . ASP A 1 80 ? 18.015 -7.287 -16.096 1.00 92.75 80 ASP A C 1
ATOM 620 O O . ASP A 1 80 ? 18.464 -8.415 -16.303 1.00 92.75 80 ASP A O 1
ATOM 624 N N . HIS A 1 81 ? 18.094 -6.719 -14.890 1.00 95.44 81 HIS A N 1
ATOM 625 C CA . HIS A 1 81 ? 18.702 -7.403 -13.751 1.00 95.44 81 HIS A CA 1
ATOM 626 C C . HIS A 1 81 ? 17.946 -8.683 -13.368 1.00 95.44 81 HIS A C 1
ATOM 628 O O . HIS A 1 81 ? 18.563 -9.740 -13.215 1.00 95.44 81 HIS A O 1
ATOM 634 N N . LEU A 1 82 ? 16.615 -8.607 -13.249 1.00 93.38 82 LEU A N 1
ATOM 635 C CA . LEU A 1 82 ? 15.777 -9.758 -12.911 1.00 93.38 82 LEU A CA 1
ATOM 636 C C . LEU A 1 82 ? 15.923 -10.884 -13.943 1.00 93.38 82 LEU A C 1
ATOM 638 O O . LEU A 1 82 ? 16.037 -12.048 -13.562 1.00 93.38 82 LEU A O 1
ATOM 642 N N . GLN A 1 83 ? 15.998 -10.533 -15.228 1.00 91.19 83 GLN A N 1
ATOM 643 C CA . GLN A 1 83 ? 16.222 -11.484 -16.313 1.00 91.19 83 GLN A CA 1
ATOM 644 C C . GLN A 1 83 ? 17.614 -12.128 -16.241 1.00 91.19 83 GLN A C 1
ATOM 646 O O . GLN A 1 83 ? 17.733 -13.348 -16.332 1.00 91.19 83 GLN A O 1
ATOM 651 N N . ARG A 1 84 ? 18.677 -11.339 -16.034 1.00 93.44 84 ARG A N 1
ATOM 652 C CA . ARG A 1 84 ? 20.058 -11.861 -15.945 1.00 93.44 84 ARG A CA 1
ATOM 653 C C . ARG A 1 84 ? 20.277 -12.774 -14.748 1.00 93.44 84 ARG A C 1
ATOM 655 O O . ARG A 1 84 ? 21.081 -13.698 -14.827 1.00 93.44 84 ARG A O 1
ATOM 662 N N . CYS A 1 85 ? 19.585 -12.509 -13.646 1.00 93.81 85 CYS A N 1
ATOM 663 C CA . CYS A 1 85 ? 19.642 -13.343 -12.453 1.00 93.81 85 CYS A CA 1
ATOM 664 C C . CYS A 1 85 ? 18.680 -14.543 -12.497 1.00 93.81 85 CYS A C 1
ATOM 666 O O . CYS A 1 85 ? 18.719 -15.362 -11.583 1.00 93.81 85 CYS A O 1
ATOM 668 N N . GLY A 1 86 ? 17.843 -14.672 -13.535 1.00 91.69 86 GLY A N 1
ATOM 669 C CA . GLY A 1 86 ? 16.898 -15.783 -13.682 1.00 91.69 86 GLY A CA 1
ATOM 670 C C . GLY A 1 86 ? 15.726 -15.737 -12.696 1.00 91.69 86 GLY A C 1
ATOM 671 O O . GLY A 1 86 ? 15.176 -16.777 -12.335 1.00 91.69 86 GLY A O 1
ATOM 672 N N . TYR A 1 87 ? 15.337 -14.546 -12.228 1.00 92.88 87 TYR A N 1
ATOM 673 C CA . TYR A 1 87 ? 14.190 -14.361 -11.335 1.00 92.88 87 TYR A CA 1
ATOM 674 C C . TYR A 1 87 ? 12.871 -14.341 -12.120 1.00 92.88 87 TYR A C 1
ATOM 676 O O . TYR A 1 87 ? 12.156 -13.340 -12.136 1.00 92.88 87 TYR A O 1
ATOM 684 N N . GLU A 1 88 ? 12.547 -15.464 -12.762 1.00 89.62 88 GLU A N 1
ATOM 685 C CA . GLU A 1 88 ? 11.407 -15.612 -13.680 1.00 89.62 88 GLU A CA 1
ATOM 686 C C . GLU A 1 88 ? 10.064 -15.213 -13.045 1.00 89.62 88 GLU A C 1
ATOM 688 O O . GLU A 1 88 ? 9.287 -14.469 -13.641 1.00 89.62 88 GLU A O 1
ATOM 693 N N . TYR A 1 89 ? 9.809 -15.638 -11.801 1.00 91.94 89 TYR A N 1
ATOM 694 C CA . TYR A 1 89 ? 8.579 -15.280 -11.085 1.00 91.94 89 TYR A CA 1
ATOM 695 C C . TYR A 1 89 ? 8.476 -13.766 -10.861 1.00 91.94 89 TYR A C 1
ATOM 697 O O . TYR A 1 89 ? 7.486 -13.146 -11.246 1.00 91.94 89 TYR A O 1
ATOM 705 N N . SER A 1 90 ? 9.524 -13.154 -10.304 1.00 92.38 90 SER A N 1
ATOM 706 C CA . SER A 1 90 ? 9.561 -11.712 -10.054 1.00 92.38 90 SER A CA 1
ATOM 707 C C . SER A 1 90 ? 9.422 -10.917 -11.349 1.00 92.38 90 SER A C 1
ATOM 709 O O . SER A 1 90 ? 8.697 -9.930 -11.380 1.00 92.38 90 SER A O 1
ATOM 711 N N . LEU A 1 91 ? 10.063 -11.364 -12.431 1.00 89.38 91 LEU A N 1
ATOM 712 C CA . LEU A 1 91 ? 9.973 -10.732 -13.744 1.00 89.38 91 LEU A CA 1
ATOM 713 C C . LEU A 1 91 ? 8.547 -10.800 -14.318 1.00 89.38 91 LEU A C 1
ATOM 715 O O . LEU A 1 91 ? 8.072 -9.810 -14.877 1.00 89.38 91 LEU A O 1
ATOM 719 N N . SER A 1 92 ? 7.857 -11.933 -14.137 1.00 86.62 92 SER A N 1
ATOM 720 C CA . SER A 1 92 ? 6.489 -12.147 -14.630 1.00 86.62 92 SER A CA 1
ATOM 721 C C . SER A 1 92 ? 5.455 -11.222 -13.980 1.00 86.62 92 SER A C 1
ATOM 723 O O . SER A 1 92 ? 4.548 -10.751 -14.662 1.00 86.62 92 SER A O 1
ATOM 725 N N . VAL A 1 93 ? 5.624 -10.915 -12.690 1.00 91.19 93 VAL A N 1
ATOM 726 C CA . VAL A 1 93 ? 4.768 -9.979 -11.944 1.00 91.19 93 VAL A CA 1
ATOM 727 C C . VAL A 1 93 ? 5.198 -8.531 -12.203 1.00 91.19 93 VAL A C 1
ATOM 729 O O . VAL A 1 93 ? 4.367 -7.649 -12.403 1.00 91.19 93 VAL A O 1
ATOM 732 N N . PHE A 1 94 ? 6.507 -8.279 -12.289 1.00 89.25 94 PHE A N 1
ATOM 733 C CA . PHE A 1 94 ? 7.059 -6.935 -12.456 1.00 89.25 94 PHE A CA 1
ATOM 734 C C . PHE A 1 94 ? 6.731 -6.306 -13.817 1.00 89.25 94 PHE A C 1
ATOM 736 O O . PHE A 1 94 ? 6.454 -5.111 -13.887 1.00 89.25 94 PHE A O 1
ATOM 743 N N . PHE A 1 95 ? 6.747 -7.064 -14.915 1.00 84.44 95 PHE A N 1
ATOM 744 C CA . PHE A 1 95 ? 6.474 -6.528 -16.259 1.00 84.44 95 PHE A CA 1
ATOM 745 C C . PHE A 1 95 ? 5.101 -5.837 -16.411 1.00 84.44 95 PHE A C 1
ATOM 747 O O . PHE A 1 95 ? 5.070 -4.704 -16.907 1.00 84.44 95 PHE A O 1
ATOM 754 N N . PRO A 1 96 ? 3.975 -6.465 -16.013 1.00 83.31 96 PRO A N 1
ATOM 755 C CA . PRO A 1 96 ? 2.664 -5.824 -16.068 1.00 83.31 96 PRO A CA 1
ATOM 756 C C . PRO A 1 96 ? 2.502 -4.709 -15.024 1.00 83.31 96 PRO A C 1
ATOM 758 O O . PRO A 1 96 ? 1.902 -3.684 -15.338 1.00 83.31 96 PRO A O 1
ATOM 761 N N . GLU A 1 97 ? 3.066 -4.855 -13.821 1.00 84.12 97 GLU A N 1
ATOM 762 C CA . GLU A 1 97 ? 2.932 -3.853 -12.748 1.00 84.12 97 GLU A CA 1
ATOM 763 C C . GLU A 1 97 ? 3.784 -2.591 -12.974 1.00 84.12 97 GLU A C 1
ATOM 765 O O . GLU A 1 97 ? 3.402 -1.496 -12.568 1.00 84.12 97 GLU A O 1
ATOM 770 N N . SER A 1 98 ? 4.926 -2.714 -13.656 1.00 81.31 98 SER A N 1
ATOM 771 C CA . SER A 1 98 ? 5.864 -1.607 -13.916 1.00 81.31 98 SER A CA 1
ATOM 772 C C . SER A 1 98 ? 5.482 -0.716 -15.103 1.00 81.31 98 SER A C 1
ATOM 774 O O . SER A 1 98 ? 6.186 0.255 -15.396 1.00 81.31 98 SER A O 1
ATOM 776 N N . GLY A 1 99 ? 4.408 -1.051 -15.828 1.00 76.19 99 GLY A N 1
ATOM 777 C CA . GLY A 1 99 ? 3.997 -0.337 -17.041 1.00 76.19 99 GLY A CA 1
ATOM 778 C C . GLY A 1 99 ? 4.959 -0.502 -18.227 1.00 76.19 99 GLY A C 1
ATOM 779 O O . GLY A 1 99 ? 4.814 0.193 -19.231 1.00 76.19 99 GLY A O 1
ATOM 780 N N . LEU A 1 100 ? 5.933 -1.421 -18.144 1.00 72.44 100 LEU A N 1
ATOM 781 C CA . LEU A 1 100 ? 6.846 -1.759 -19.248 1.00 72.44 100 LEU A CA 1
ATOM 782 C C . LEU A 1 100 ? 6.176 -2.597 -20.344 1.00 72.44 100 LEU A C 1
ATOM 784 O O . LEU A 1 100 ? 6.720 -2.737 -21.444 1.00 72.44 100 LEU A O 1
ATOM 788 N N . ALA A 1 101 ? 5.004 -3.161 -20.055 1.00 69.25 101 ALA A N 1
ATOM 789 C CA . ALA A 1 101 ? 4.207 -3.912 -21.008 1.00 69.25 101 ALA A CA 1
ATOM 790 C C . ALA A 1 101 ? 3.673 -2.989 -22.121 1.00 69.25 101 ALA A C 1
ATOM 792 O O . ALA A 1 101 ? 2.562 -2.467 -22.054 1.00 69.25 101 ALA A O 1
ATOM 793 N N . LYS A 1 102 ? 4.452 -2.812 -23.194 1.00 56.59 102 LYS A N 1
ATOM 794 C CA . LYS A 1 102 ? 3.932 -2.313 -24.473 1.00 56.59 102 LYS A CA 1
ATOM 795 C C . LYS A 1 102 ? 2.959 -3.348 -25.043 1.00 56.59 102 LYS A C 1
ATOM 797 O O . LYS A 1 102 ? 3.394 -4.319 -25.652 1.00 56.59 102 LYS A O 1
ATOM 802 N N . GLU A 1 103 ? 1.662 -3.155 -24.805 1.00 51.25 103 GLU A N 1
ATOM 803 C CA . GLU A 1 103 ? 0.541 -3.748 -25.561 1.00 51.25 103 GLU A CA 1
ATOM 804 C C . GLU A 1 103 ? 0.608 -5.254 -25.889 1.00 51.25 103 GLU A C 1
ATOM 806 O O . GLU A 1 103 ? 0.065 -5.719 -26.891 1.00 51.25 103 GLU A O 1
ATOM 811 N N . LYS A 1 104 ? 1.202 -6.075 -25.025 1.00 44.47 104 LYS A N 1
ATOM 812 C CA . LYS A 1 104 ? 0.942 -7.516 -25.050 1.00 44.47 104 LYS A CA 1
ATOM 813 C C . LYS A 1 104 ? 0.473 -7.947 -23.681 1.00 44.47 104 LYS A C 1
ATOM 815 O O . LYS A 1 104 ? 1.256 -8.149 -22.761 1.00 44.47 104 LYS A O 1
ATOM 820 N N . VAL A 1 105 ? -0.849 -8.023 -23.583 1.00 43.47 105 VAL A N 1
ATOM 821 C CA . VAL A 1 105 ? -1.602 -8.601 -22.478 1.00 43.47 105 VAL A CA 1
ATOM 822 C C . VAL A 1 105 ? -1.144 -10.049 -22.308 1.00 43.47 105 VAL A C 1
ATOM 824 O O . VAL A 1 105 ? -1.651 -10.953 -22.967 1.00 43.47 105 VAL A O 1
ATOM 827 N N . PHE A 1 106 ? -0.172 -10.278 -21.433 1.00 49.62 106 PHE A N 1
ATOM 828 C CA . PHE A 1 106 ? 0.008 -11.586 -20.820 1.00 49.62 106 PHE A CA 1
ATOM 829 C C . PHE A 1 106 ? -0.908 -11.611 -19.603 1.00 49.62 106 PHE A C 1
ATOM 831 O O . PHE A 1 106 ? -0.524 -11.256 -18.493 1.00 49.62 106 PHE A O 1
ATOM 838 N N . LEU A 1 107 ? -2.175 -11.940 -19.853 1.00 47.94 107 LEU A N 1
ATOM 839 C CA . LEU A 1 107 ? -3.126 -12.268 -18.804 1.00 47.94 107 LEU A CA 1
ATOM 840 C C . LEU A 1 107 ? -2.658 -13.584 -18.171 1.00 47.94 107 LEU A C 1
ATOM 842 O O . LEU A 1 107 ? -2.980 -14.663 -18.667 1.00 47.94 107 LEU A O 1
ATOM 846 N N . CYS A 1 108 ? -1.872 -13.502 -17.102 1.00 46.25 108 CYS A N 1
ATOM 847 C CA . CYS A 1 108 ? -1.605 -14.655 -16.252 1.00 46.25 108 CYS A CA 1
ATOM 848 C C . CYS A 1 108 ? -2.858 -14.927 -15.412 1.00 46.25 108 CYS A C 1
ATOM 850 O O . CYS A 1 108 ? -3.008 -14.412 -14.309 1.00 46.25 108 CYS A O 1
ATOM 852 N N . ILE A 1 109 ? -3.782 -15.710 -15.971 1.00 43.41 109 ILE A N 1
ATOM 853 C CA . ILE A 1 109 ? -4.703 -16.524 -15.177 1.00 43.41 109 ILE A CA 1
ATOM 854 C C . ILE A 1 109 ? -3.982 -17.852 -14.948 1.00 43.41 109 ILE A C 1
ATOM 856 O O . ILE A 1 109 ? -3.971 -18.676 -15.855 1.00 43.41 109 ILE A O 1
ATOM 860 N N . PHE A 1 110 ? -3.350 -18.030 -13.791 1.00 43.66 110 PHE A N 1
ATOM 861 C CA . PHE A 1 110 ? -3.097 -19.331 -13.163 1.00 43.66 110 PHE A CA 1
ATOM 862 C C . PHE A 1 110 ? -2.885 -19.115 -11.668 1.00 43.66 110 PHE A C 1
ATOM 864 O O . PHE A 1 110 ? -2.035 -18.268 -11.317 1.00 43.66 110 PHE A O 1
#

Organism: Homo sapiens (NCBI:txid9606)